Protein AF-R8MY85-F1 (afdb_monomer_lite)

Sequence (101 aa):
MKRGIFVDIPNENDNLLWKVLKPIDITSFDWRVENEESYFILPDGLGTELFSEDNKVMSGLELKKLIKDNIYYLIFADLKAYPKGEEVVDIETYEEFKESK

Structure (mmCIF, N/CA/C/O backbone):
data_AF-R8MY85-F1
#
_entry.id   AF-R8MY85-F1
#
loop_
_atom_site.group_PDB
_atom_site.id
_atom_site.type_symbol
_atom_site.label_atom_id
_atom_site.label_alt_id
_atom_site.label_comp_id
_atom_site.label_asym_id
_atom_site.label_entity_id
_atom_site.label_seq_id
_atom_site.pdbx_PDB_ins_code
_atom_site.Cartn_x
_atom_site.Cartn_y
_atom_site.Cartn_z
_atom_site.occupancy
_atom_site.B_iso_or_equiv
_atom_site.auth_seq_id
_atom_site.auth_comp_id
_atom_site.auth_asym_id
_atom_site.auth_atom_id
_atom_site.pdbx_PDB_model_num
ATOM 1 N N . MET A 1 1 ? -5.073 -14.967 18.792 1.00 58.88 1 MET A N 1
ATOM 2 C CA . MET A 1 1 ? -5.257 -14.000 17.690 1.00 58.88 1 MET A CA 1
ATOM 3 C C . MET A 1 1 ? -4.005 -14.016 16.827 1.00 58.88 1 MET A C 1
ATOM 5 O O . MET A 1 1 ? -2.919 -13.935 17.385 1.00 58.88 1 MET A O 1
ATOM 9 N N . LYS A 1 2 ? -4.136 -14.194 15.510 1.00 60.66 2 LYS A N 1
ATOM 10 C CA . LYS A 1 2 ? -3.015 -14.037 14.571 1.00 60.66 2 LYS A CA 1
ATOM 11 C C . LYS A 1 2 ? -2.989 -12.559 14.175 1.00 60.66 2 LYS A C 1
ATOM 13 O O . LYS A 1 2 ? -3.970 -12.099 13.611 1.00 60.66 2 LYS A O 1
ATOM 18 N N . ARG A 1 3 ? -1.942 -11.822 14.561 1.00 69.38 3 ARG A N 1
ATOM 19 C CA . ARG A 1 3 ? -1.846 -10.353 14.398 1.00 69.38 3 ARG A CA 1
ATOM 20 C C . ARG A 1 3 ? -1.006 -9.914 13.192 1.00 69.38 3 ARG A C 1
ATOM 22 O O . ARG A 1 3 ? -0.796 -8.730 13.000 1.00 69.38 3 ARG A O 1
ATOM 29 N N . GLY A 1 4 ? -0.508 -10.861 12.404 1.00 72.19 4 GLY A N 1
ATOM 30 C CA . GLY A 1 4 ? 0.307 -10.564 11.237 1.00 72.19 4 GLY A CA 1
ATOM 31 C C . GLY A 1 4 ? 0.654 -11.819 10.452 1.00 72.19 4 GLY A C 1
ATOM 32 O O . GLY A 1 4 ? 0.432 -12.945 10.913 1.00 72.19 4 GLY A O 1
ATOM 33 N N . ILE A 1 5 ? 1.195 -11.596 9.262 1.00 75.56 5 ILE A N 1
ATOM 34 C CA . ILE A 1 5 ? 1.777 -12.612 8.391 1.00 75.56 5 ILE A CA 1
ATOM 35 C C . ILE A 1 5 ? 3.207 -12.189 8.064 1.00 75.56 5 ILE A C 1
ATOM 37 O O . ILE A 1 5 ? 3.475 -11.009 7.866 1.00 75.56 5 ILE A O 1
ATOM 41 N N . PHE A 1 6 ? 4.118 -13.154 8.025 1.00 79.50 6 PHE A N 1
ATOM 42 C CA . PHE A 1 6 ? 5.449 -12.974 7.460 1.00 79.50 6 PHE A CA 1
ATOM 43 C C . PHE A 1 6 ? 5.525 -13.834 6.205 1.00 79.50 6 PHE A C 1
ATOM 45 O O . PHE A 1 6 ? 5.063 -14.979 6.221 1.00 79.50 6 PHE A O 1
ATOM 52 N N . VAL A 1 7 ? 6.046 -13.271 5.120 1.00 74.88 7 VAL A N 1
ATOM 53 C CA . VAL A 1 7 ? 6.103 -13.931 3.817 1.00 74.88 7 VAL A CA 1
ATOM 54 C C . VAL A 1 7 ? 7.471 -13.667 3.211 1.00 74.88 7 VAL A C 1
ATOM 56 O O . VAL A 1 7 ? 7.885 -12.514 3.118 1.00 74.88 7 VAL A O 1
ATOM 59 N N . ASP A 1 8 ? 8.146 -14.729 2.780 1.00 79.31 8 ASP A N 1
ATOM 60 C CA . ASP A 1 8 ? 9.352 -14.609 1.969 1.00 79.31 8 ASP A CA 1
ATOM 61 C C . ASP A 1 8 ? 8.964 -14.239 0.539 1.00 79.31 8 ASP A C 1
ATOM 63 O O . ASP A 1 8 ? 8.116 -14.887 -0.084 1.00 79.31 8 ASP A O 1
ATOM 67 N N . ILE A 1 9 ? 9.587 -13.188 0.020 1.00 73.56 9 ILE A N 1
ATOM 68 C CA . ILE A 1 9 ? 9.283 -12.652 -1.301 1.00 73.56 9 ILE A CA 1
ATOM 69 C C . ILE A 1 9 ? 10.451 -12.968 -2.238 1.00 73.56 9 ILE A C 1
ATOM 71 O O . ILE A 1 9 ? 11.588 -12.607 -1.925 1.00 73.56 9 ILE A O 1
ATOM 75 N N . PRO A 1 10 ? 10.211 -13.631 -3.384 1.00 73.69 10 PRO A N 1
ATOM 76 C CA . PRO A 1 10 ? 11.247 -13.805 -4.392 1.00 73.69 10 PRO A CA 1
ATOM 77 C C . PRO A 1 10 ? 11.669 -12.437 -4.945 1.00 73.69 10 PRO A C 1
ATOM 79 O O . PRO A 1 10 ? 10.825 -11.581 -5.200 1.00 73.69 10 PRO A O 1
ATOM 82 N N . ASN A 1 11 ? 12.977 -12.226 -5.118 1.00 69.50 11 ASN A N 1
ATOM 83 C CA . ASN A 1 11 ? 13.551 -10.967 -5.607 1.00 69.50 11 ASN A CA 1
ATOM 84 C C . ASN A 1 11 ? 13.337 -10.806 -7.126 1.00 69.50 11 ASN A C 1
ATOM 86 O O . ASN A 1 11 ? 14.278 -10.895 -7.915 1.00 69.50 11 ASN A O 1
ATOM 90 N N . GLU A 1 12 ? 12.078 -10.651 -7.531 1.00 76.94 12 GLU A N 1
ATOM 91 C CA . GLU A 1 12 ? 11.624 -10.528 -8.915 1.00 76.94 12 GLU A CA 1
ATOM 92 C C . GLU A 1 12 ? 10.855 -9.213 -9.116 1.00 76.94 12 GLU A C 1
ATOM 94 O O . GLU A 1 12 ? 10.197 -8.713 -8.204 1.00 76.94 12 GLU A O 1
ATOM 99 N N . ASN A 1 13 ? 10.916 -8.658 -10.332 1.00 72.06 13 ASN A N 1
ATOM 100 C CA . ASN A 1 13 ? 10.153 -7.463 -10.698 1.00 72.06 13 ASN A CA 1
ATOM 101 C C . ASN A 1 13 ? 8.677 -7.831 -10.872 1.00 72.06 13 ASN A C 1
ATOM 103 O O . ASN A 1 13 ? 8.302 -8.461 -11.862 1.00 72.06 13 ASN A O 1
ATOM 107 N N . ASP A 1 14 ? 7.844 -7.442 -9.911 1.00 82.25 14 ASP A N 1
ATOM 108 C CA . ASP A 1 14 ? 6.480 -7.947 -9.796 1.00 82.25 14 ASP A CA 1
ATOM 109 C C . ASP A 1 14 ? 5.544 -6.954 -9.082 1.00 82.25 14 ASP A C 1
ATOM 111 O O . ASP A 1 14 ? 5.977 -5.932 -8.553 1.00 82.25 14 ASP A O 1
ATOM 115 N N . ASN A 1 15 ? 4.243 -7.250 -9.047 1.00 89.44 15 ASN A N 1
ATOM 116 C CA . ASN A 1 15 ? 3.238 -6.462 -8.326 1.00 89.44 15 ASN A CA 1
ATOM 117 C C . ASN A 1 15 ? 2.977 -7.011 -6.915 1.00 89.44 15 ASN A C 1
ATOM 119 O O . ASN A 1 15 ? 1.864 -7.399 -6.548 1.00 89.44 15 ASN A O 1
ATOM 123 N N . LEU A 1 16 ? 4.034 -7.061 -6.109 1.00 89.31 16 LEU A N 1
ATOM 124 C CA . LEU A 1 16 ? 4.046 -7.719 -4.806 1.00 89.31 16 LEU A CA 1
ATOM 125 C C . LEU A 1 16 ? 2.892 -7.308 -3.873 1.00 89.31 16 LEU A C 1
ATOM 127 O O . LEU A 1 16 ? 2.217 -8.182 -3.323 1.00 89.31 16 LEU A O 1
ATOM 131 N N . LEU A 1 17 ? 2.648 -6.004 -3.691 1.00 91.81 17 LEU A N 1
ATOM 132 C CA . LEU A 1 17 ? 1.600 -5.524 -2.779 1.00 91.81 17 LEU A CA 1
ATOM 133 C C . LEU A 1 17 ? 0.227 -6.031 -3.223 1.00 91.81 17 LEU A C 1
ATOM 135 O O . LEU A 1 17 ? -0.568 -6.466 -2.393 1.00 91.81 17 LEU A O 1
ATOM 139 N N . TRP A 1 18 ? -0.035 -6.066 -4.534 1.00 93.56 18 TRP A N 1
ATOM 140 C CA . TRP A 1 18 ? -1.272 -6.635 -5.072 1.00 93.56 18 TRP A CA 1
ATOM 141 C C . TRP A 1 18 ? -1.424 -8.120 -4.726 1.00 93.56 18 TRP A C 1
ATOM 143 O O . TRP A 1 18 ? -2.521 -8.566 -4.381 1.00 93.56 18 TRP A O 1
ATOM 153 N N . LYS A 1 19 ? -0.337 -8.896 -4.782 1.00 89.81 19 LYS A N 1
ATOM 154 C CA . LYS A 1 19 ? -0.360 -10.327 -4.446 1.00 89.81 19 LYS A CA 1
ATOM 155 C C . LYS A 1 19 ? -0.603 -10.566 -2.958 1.00 89.81 19 LYS A C 1
ATOM 157 O O . LYS A 1 19 ? -1.435 -11.410 -2.625 1.00 89.81 19 LYS A O 1
ATOM 162 N N . VAL A 1 20 ? 0.075 -9.819 -2.086 1.00 89.25 20 VAL A N 1
ATOM 163 C CA . VAL A 1 20 ? -0.046 -9.954 -0.622 1.00 89.25 20 VAL A CA 1
ATOM 164 C C . VAL A 1 20 ? -1.417 -9.489 -0.130 1.00 89.25 20 VAL A C 1
ATOM 166 O O . VAL A 1 20 ? -2.036 -10.169 0.686 1.00 89.25 20 VAL A O 1
ATOM 169 N N . LEU A 1 21 ? -1.932 -8.382 -0.669 1.00 91.44 21 LEU A N 1
ATOM 170 C CA . LEU A 1 21 ? -3.222 -7.813 -0.269 1.00 91.44 21 LEU A CA 1
ATOM 171 C C . LEU A 1 21 ? -4.425 -8.482 -0.947 1.00 91.44 21 LEU A C 1
ATOM 173 O O . LEU A 1 21 ? -5.562 -8.179 -0.600 1.00 91.44 21 LEU A O 1
ATOM 177 N N . LYS A 1 22 ? -4.214 -9.423 -1.876 1.00 90.00 22 LYS A N 1
ATOM 178 C CA . LYS A 1 22 ? -5.284 -10.131 -2.602 1.00 90.00 22 LYS A CA 1
ATOM 179 C C . LYS A 1 22 ? -6.394 -10.734 -1.716 1.00 90.00 22 LYS A C 1
ATOM 181 O O . LYS A 1 22 ? -7.539 -10.738 -2.170 1.00 90.00 22 LYS A O 1
ATOM 186 N N . PRO A 1 23 ? -6.120 -11.267 -0.505 1.00 90.94 23 PRO A N 1
ATOM 187 C CA . PRO A 1 23 ? -7.165 -11.784 0.384 1.00 90.94 23 PRO A CA 1
ATOM 188 C C . PRO A 1 23 ? -8.022 -10.699 1.055 1.00 90.94 23 PRO A C 1
ATOM 190 O O . PRO A 1 23 ? -9.064 -11.024 1.620 1.00 90.94 23 PRO A O 1
ATOM 193 N N . ILE A 1 24 ? -7.585 -9.440 1.027 1.00 91.31 24 ILE A N 1
ATOM 194 C CA . ILE A 1 24 ? -8.276 -8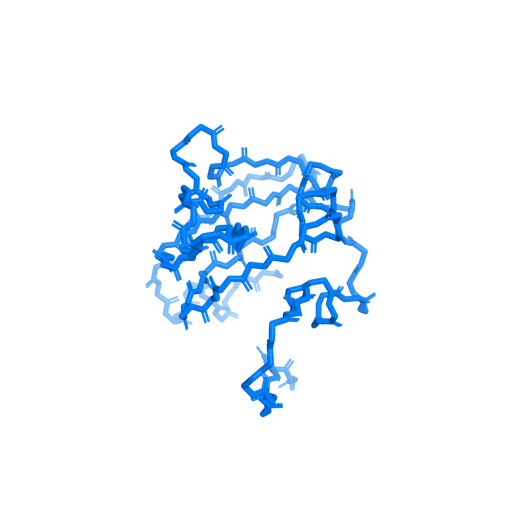.296 1.622 1.00 91.31 24 ILE A CA 1
ATOM 195 C C . ILE A 1 24 ? -9.120 -7.632 0.533 1.00 91.31 24 ILE A C 1
ATOM 197 O O . ILE A 1 24 ? -8.649 -7.389 -0.580 1.00 91.31 24 ILE A O 1
ATOM 201 N N . ASP A 1 25 ? -10.370 -7.286 0.845 1.00 94.94 25 ASP A N 1
ATOM 202 C CA . ASP A 1 25 ? -11.124 -6.383 -0.022 1.00 94.94 25 ASP A CA 1
ATOM 203 C C . ASP A 1 25 ? -10.613 -4.950 0.155 1.00 94.94 25 ASP A C 1
ATOM 205 O O . ASP A 1 25 ? -11.155 -4.161 0.925 1.00 94.94 25 ASP A O 1
ATOM 209 N N . ILE A 1 26 ? -9.555 -4.622 -0.589 1.00 95.94 26 ILE A N 1
ATOM 210 C CA . ILE A 1 26 ? -8.890 -3.311 -0.573 1.00 95.94 26 ILE A CA 1
ATOM 211 C C . ILE A 1 26 ? -9.904 -2.169 -0.720 1.00 95.94 26 ILE A C 1
ATOM 213 O O . ILE A 1 26 ? -9.743 -1.119 -0.105 1.00 95.94 26 ILE A O 1
ATOM 217 N N . THR A 1 27 ? -10.974 -2.376 -1.497 1.00 96.44 27 THR A N 1
ATOM 218 C CA . THR A 1 27 ? -11.950 -1.328 -1.829 1.00 96.44 27 THR A CA 1
ATOM 219 C C . THR A 1 27 ? -12.927 -0.997 -0.704 1.00 96.44 27 THR A C 1
ATOM 221 O O . THR A 1 27 ? -13.612 0.027 -0.790 1.00 96.44 27 THR A O 1
ATOM 224 N N . SER A 1 28 ? -12.971 -1.820 0.345 1.00 95.81 28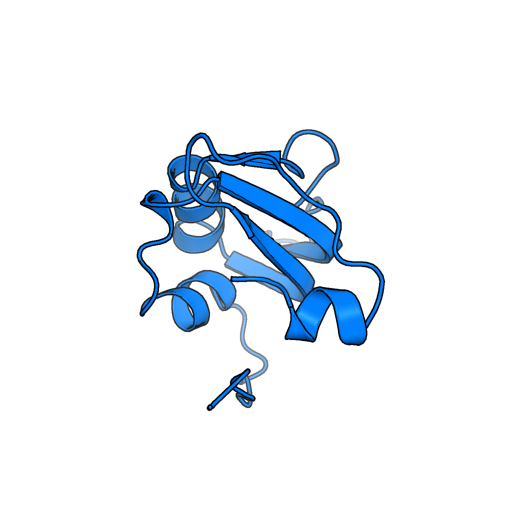 SER A N 1
ATOM 225 C CA . SER A 1 28 ? -13.781 -1.594 1.546 1.00 95.81 28 SER A CA 1
ATOM 226 C C . SER A 1 28 ? -13.165 -0.579 2.522 1.00 95.81 28 SER A C 1
ATOM 228 O O . SER A 1 28 ? -13.836 -0.184 3.471 1.00 95.81 28 SER A O 1
ATOM 230 N N . PHE A 1 29 ? -11.941 -0.107 2.265 1.00 95.12 29 PHE A N 1
ATOM 231 C CA . PHE A 1 29 ? -11.191 0.791 3.148 1.00 95.12 29 PHE A CA 1
ATOM 232 C C . PHE A 1 29 ? -10.709 2.046 2.416 1.00 95.12 29 PHE A C 1
ATOM 234 O O . PHE A 1 29 ? -10.586 2.051 1.185 1.00 95.12 29 PHE A O 1
ATOM 241 N N . ASP A 1 30 ? -10.406 3.077 3.193 1.00 93.62 30 ASP A N 1
ATOM 242 C CA . ASP A 1 30 ? -9.511 4.164 2.807 1.00 93.62 30 ASP A CA 1
ATOM 243 C C . ASP A 1 30 ? -8.119 3.870 3.376 1.00 93.62 30 ASP A C 1
ATOM 245 O O . ASP A 1 30 ? -7.980 3.201 4.401 1.00 93.62 30 ASP A O 1
ATOM 249 N N . TRP A 1 31 ? -7.077 4.300 2.676 1.00 94.00 31 TRP A N 1
ATOM 250 C CA . TRP A 1 31 ? -5.709 3.886 2.956 1.00 94.00 31 TRP A CA 1
ATOM 251 C C . TRP A 1 31 ? -4.815 5.086 3.204 1.00 94.00 31 TRP A C 1
ATOM 253 O O . TRP A 1 31 ? -4.896 6.095 2.499 1.00 94.00 31 TRP A O 1
ATOM 263 N N . ARG A 1 32 ? -3.929 4.932 4.185 1.00 92.62 32 ARG A N 1
ATOM 264 C CA . ARG A 1 32 ? -2.822 5.844 4.447 1.00 92.62 32 ARG A CA 1
ATOM 265 C C . ARG A 1 32 ? -1.513 5.088 4.286 1.00 92.62 32 ARG A C 1
ATOM 267 O O . ARG A 1 32 ? -1.380 3.971 4.785 1.00 92.62 32 ARG A O 1
ATOM 274 N N . VAL A 1 33 ? -0.574 5.704 3.585 1.00 93.50 33 VAL A N 1
ATOM 275 C CA . VAL A 1 33 ? 0.790 5.209 3.432 1.00 93.50 33 VAL A CA 1
ATOM 276 C C . VAL A 1 33 ? 1.714 6.076 4.265 1.00 93.50 33 VAL A C 1
ATOM 278 O O . VAL A 1 33 ? 1.737 7.302 4.137 1.00 93.50 33 VAL A O 1
ATOM 281 N N . GLU A 1 34 ? 2.474 5.424 5.125 1.00 89.44 34 GLU A N 1
ATOM 282 C CA . GLU A 1 34 ? 3.507 6.033 5.948 1.00 89.44 34 GLU A CA 1
ATOM 283 C C . GLU A 1 34 ? 4.806 5.258 5.776 1.00 89.44 34 GLU A C 1
ATOM 285 O O . GLU A 1 34 ? 4.786 4.154 5.235 1.00 89.44 34 GLU A O 1
ATOM 290 N N . ASN A 1 35 ? 5.920 5.853 6.224 1.00 84.75 35 ASN A N 1
ATOM 291 C CA . ASN A 1 35 ? 7.245 5.227 6.283 1.00 84.75 35 ASN A CA 1
ATOM 292 C C . ASN A 1 35 ? 7.471 4.249 5.125 1.00 84.75 35 ASN A C 1
ATOM 294 O O . ASN A 1 35 ? 7.366 3.036 5.303 1.00 84.75 35 ASN A O 1
ATOM 298 N N . GLU A 1 36 ? 7.725 4.782 3.934 1.00 92.19 36 GLU A N 1
ATOM 299 C CA . GLU A 1 36 ? 7.837 3.986 2.717 1.00 92.19 36 GLU A CA 1
ATOM 300 C C . GLU A 1 36 ? 9.100 4.343 1.935 1.00 92.19 36 GLU A C 1
ATOM 302 O O . GLU A 1 36 ? 9.597 5.466 2.021 1.00 92.19 36 GLU A O 1
ATOM 307 N N . GLU A 1 37 ? 9.607 3.365 1.193 1.00 93.31 37 GLU A N 1
ATOM 308 C CA . GLU A 1 37 ? 10.596 3.565 0.142 1.00 93.31 37 GLU A CA 1
ATOM 309 C C . GLU A 1 37 ? 10.290 2.596 -1.009 1.00 93.31 37 GLU A C 1
ATOM 311 O O . GLU A 1 37 ? 10.582 1.388 -0.957 1.00 93.31 37 GLU A O 1
ATOM 316 N N . SER A 1 38 ? 9.645 3.130 -2.045 1.00 93.06 38 SER A N 1
ATOM 317 C CA . SER A 1 38 ? 9.180 2.362 -3.194 1.00 93.06 38 SER A CA 1
ATOM 318 C C . SER A 1 38 ? 9.105 3.184 -4.477 1.00 93.06 38 SER A C 1
ATOM 320 O O . SER A 1 38 ? 8.798 4.374 -4.473 1.00 93.06 38 SER A O 1
ATOM 322 N N . TYR A 1 39 ? 9.371 2.531 -5.609 1.00 94.19 39 TYR A N 1
ATOM 323 C CA . TYR A 1 39 ? 9.547 3.195 -6.902 1.00 94.19 39 TYR A CA 1
ATOM 324 C C . TYR A 1 39 ? 8.891 2.408 -8.031 1.00 94.19 39 TYR A C 1
ATOM 326 O O . TYR A 1 39 ? 8.935 1.176 -8.051 1.00 94.19 39 TYR A O 1
ATOM 334 N N . PHE A 1 40 ? 8.344 3.106 -9.024 1.00 94.44 40 PHE A N 1
ATOM 335 C CA . PHE A 1 40 ? 7.936 2.465 -10.275 1.00 94.44 40 PHE A CA 1
ATOM 336 C C . PHE A 1 40 ? 9.140 1.841 -10.988 1.00 94.44 40 PHE A C 1
ATOM 338 O O . PHE A 1 40 ? 10.241 2.390 -10.959 1.00 94.44 40 PHE A O 1
ATOM 345 N N . ILE A 1 41 ? 8.929 0.719 -11.678 1.00 92.75 41 ILE A N 1
ATOM 346 C CA . ILE A 1 41 ? 9.939 0.158 -12.584 1.00 92.75 41 ILE A CA 1
ATOM 347 C C . ILE A 1 41 ? 9.660 0.645 -14.007 1.00 92.75 41 ILE A C 1
ATOM 349 O O . ILE A 1 41 ? 8.582 0.414 -14.557 1.00 92.75 41 ILE A O 1
ATOM 353 N N . LEU A 1 42 ? 10.653 1.301 -14.605 1.00 89.94 42 LEU A N 1
ATOM 354 C CA . LEU A 1 42 ? 10.658 1.777 -15.986 1.00 89.94 42 LEU A CA 1
ATOM 355 C C . LEU A 1 42 ? 11.645 0.954 -16.836 1.00 89.94 42 LEU A C 1
ATOM 357 O O . LEU A 1 42 ? 12.512 0.269 -16.289 1.00 89.94 42 LEU A O 1
ATOM 361 N N . PRO A 1 43 ? 11.551 1.002 -18.181 1.00 88.25 43 PRO A N 1
ATOM 362 C CA . PRO A 1 43 ? 12.465 0.263 -19.056 1.00 88.25 43 PRO A CA 1
ATOM 363 C C . PRO A 1 43 ? 13.955 0.579 -18.846 1.00 88.25 43 PRO A C 1
ATOM 365 O O . PRO A 1 43 ? 14.801 -0.265 -19.133 1.00 88.25 43 PRO A O 1
ATOM 368 N N . ASP A 1 44 ? 14.276 1.782 -18.371 1.00 90.12 44 ASP A N 1
ATOM 369 C CA . ASP A 1 44 ? 15.628 2.300 -18.153 1.00 90.12 44 ASP A CA 1
ATOM 370 C C . ASP A 1 44 ? 16.068 2.314 -16.677 1.00 90.12 44 ASP A C 1
ATOM 372 O O . ASP A 1 44 ? 17.191 2.729 -16.386 1.00 90.12 44 ASP A O 1
ATOM 376 N N . GLY A 1 45 ? 15.243 1.809 -15.749 1.00 88.81 45 GLY A N 1
ATOM 377 C CA . GLY A 1 45 ? 15.597 1.687 -14.333 1.00 88.81 45 GLY A CA 1
ATOM 378 C C . GLY A 1 45 ? 14.456 2.027 -13.375 1.00 88.81 45 GLY A C 1
ATOM 379 O O . GLY A 1 45 ? 13.293 1.724 -13.634 1.00 88.81 45 GLY A O 1
ATOM 380 N N . LEU A 1 46 ? 14.805 2.624 -12.232 1.00 91.88 46 LEU A N 1
ATOM 381 C CA . LEU A 1 46 ? 13.829 3.103 -11.254 1.00 91.88 46 LEU A CA 1
ATOM 382 C C . LEU A 1 46 ? 13.233 4.434 -11.720 1.00 91.88 46 LEU A C 1
ATOM 384 O O . LEU A 1 46 ? 13.956 5.355 -12.097 1.00 91.88 46 LEU A O 1
ATOM 388 N N . GLY A 1 47 ? 11.907 4.504 -11.694 1.00 94.00 47 GLY A N 1
ATOM 389 C CA . GLY A 1 47 ? 11.140 5.710 -11.950 1.00 94.00 47 GLY A CA 1
ATOM 390 C C . GLY A 1 47 ? 10.936 6.546 -10.691 1.00 94.00 47 GLY A C 1
ATOM 391 O O . GLY A 1 47 ? 11.725 6.517 -9.750 1.00 94.00 47 GLY A O 1
ATOM 392 N N . THR A 1 48 ? 9.845 7.307 -10.690 1.00 94.81 48 THR A N 1
ATOM 393 C CA . THR A 1 48 ? 9.425 8.096 -9.531 1.00 94.81 48 THR A CA 1
ATOM 394 C C . THR A 1 48 ? 8.935 7.204 -8.393 1.00 94.81 48 THR A C 1
ATOM 396 O O . THR A 1 48 ? 8.669 6.014 -8.583 1.00 94.81 48 THR A O 1
ATOM 399 N N . GLU A 1 49 ? 8.781 7.812 -7.221 1.00 95.56 49 GLU A N 1
ATOM 400 C CA . GLU A 1 49 ? 8.151 7.195 -6.055 1.00 95.56 49 GLU A CA 1
ATOM 401 C C . GLU A 1 49 ? 6.779 6.610 -6.423 1.00 95.56 49 GLU A C 1
ATOM 403 O O . GLU A 1 49 ? 6.009 7.220 -7.175 1.00 95.56 49 GLU A O 1
ATOM 408 N N . LEU A 1 50 ? 6.487 5.410 -5.915 1.00 95.31 50 LEU A N 1
ATOM 409 C CA . LEU A 1 50 ? 5.172 4.778 -6.060 1.00 95.31 50 LEU A CA 1
ATOM 410 C C . LEU A 1 50 ? 4.128 5.520 -5.208 1.00 95.31 50 LEU A C 1
ATOM 412 O O . LEU A 1 50 ? 2.986 5.698 -5.648 1.00 95.31 50 LEU A O 1
ATOM 416 N N . PHE A 1 51 ? 4.542 5.974 -4.018 1.00 95.38 51 PHE A N 1
ATOM 417 C CA . PHE A 1 51 ? 3.725 6.715 -3.061 1.00 95.38 51 PHE A CA 1
ATOM 418 C C . PHE A 1 51 ? 4.290 8.123 -2.796 1.00 95.38 51 PHE A C 1
ATOM 420 O O . PHE A 1 51 ? 4.979 8.360 -1.810 1.00 95.38 51 PHE A O 1
ATOM 427 N N . SER A 1 52 ? 3.977 9.078 -3.671 1.00 90.75 52 SER A N 1
ATOM 428 C CA . SER A 1 52 ? 4.309 10.488 -3.456 1.00 90.75 52 SER A CA 1
ATOM 429 C C . SER A 1 52 ? 3.398 11.148 -2.409 1.00 90.75 52 SER A C 1
ATOM 431 O O . SER A 1 52 ? 2.329 10.644 -2.069 1.00 90.75 52 SER A O 1
ATOM 433 N N . GLU A 1 53 ? 3.768 12.338 -1.926 1.00 88.06 53 GLU A N 1
ATOM 434 C CA . GLU A 1 53 ? 2.934 13.113 -0.985 1.00 88.06 53 GLU A CA 1
ATOM 435 C C . GLU A 1 53 ? 1.479 13.294 -1.459 1.00 88.06 53 GLU A C 1
ATOM 437 O O . GLU A 1 53 ? 0.552 13.253 -0.651 1.00 88.06 53 GLU A O 1
ATOM 442 N N . ASP A 1 54 ? 1.266 13.411 -2.772 1.00 87.44 54 ASP A N 1
ATOM 443 C CA . ASP A 1 54 ? -0.060 13.597 -3.372 1.00 87.44 54 ASP A CA 1
ATOM 444 C C . ASP A 1 54 ? -0.963 12.360 -3.264 1.00 87.44 54 ASP A C 1
ATOM 446 O O . ASP A 1 54 ? -2.181 12.473 -3.410 1.00 87.44 54 ASP A O 1
ATOM 450 N N . ASN A 1 55 ? -0.391 11.174 -3.039 1.00 89.25 55 ASN A N 1
ATOM 451 C CA . ASN A 1 55 ? -1.136 9.923 -2.952 1.00 89.25 55 ASN A CA 1
ATOM 452 C C . ASN A 1 55 ? -0.868 9.156 -1.643 1.00 89.25 55 ASN A C 1
ATOM 454 O O . ASN A 1 55 ? -1.220 7.990 -1.541 1.00 89.25 55 ASN A O 1
ATOM 458 N N . LYS A 1 56 ? -0.340 9.790 -0.588 1.00 90.69 56 LYS A N 1
ATOM 459 C CA . LYS A 1 56 ? -0.212 9.130 0.730 1.00 90.69 56 LYS A CA 1
ATOM 460 C C . LYS A 1 56 ? -1.544 8.842 1.415 1.00 90.69 56 LYS A C 1
ATOM 462 O O . LYS A 1 56 ? -1.592 7.990 2.296 1.00 90.69 56 LYS A O 1
ATOM 467 N N . VAL A 1 57 ? -2.622 9.516 1.019 1.00 91.88 57 VAL A N 1
ATOM 468 C CA . VAL A 1 57 ? -3.991 9.217 1.457 1.00 91.88 57 VAL A CA 1
ATOM 469 C C . VAL A 1 57 ? -4.835 8.965 0.220 1.00 91.88 57 VAL A C 1
ATOM 471 O O . VAL A 1 57 ? -4.918 9.823 -0.656 1.00 91.88 57 VAL A O 1
ATOM 474 N N . MET A 1 58 ? -5.450 7.787 0.131 1.00 93.88 58 MET A N 1
ATOM 475 C CA . MET A 1 58 ? -6.193 7.385 -1.061 1.00 93.88 58 MET A CA 1
ATOM 476 C C . MET A 1 58 ? -7.353 6.449 -0.733 1.00 93.88 58 MET A C 1
ATOM 478 O O . MET A 1 58 ? -7.324 5.688 0.236 1.00 93.88 58 MET A O 1
ATOM 482 N N . SER A 1 59 ? -8.370 6.453 -1.585 1.00 95.44 59 SER A N 1
ATOM 483 C CA . SER A 1 59 ? -9.432 5.456 -1.524 1.00 95.44 59 SER A CA 1
ATOM 484 C C . SER A 1 59 ? -8.899 4.066 -1.874 1.00 95.44 59 SER A C 1
ATOM 486 O O . SER A 1 59 ? -7.959 3.896 -2.659 1.00 95.44 59 SER A O 1
ATOM 488 N N . GLY A 1 60 ? -9.567 3.023 -1.385 1.00 96.00 60 GLY A N 1
ATOM 489 C CA . GLY A 1 60 ? -9.218 1.650 -1.747 1.00 96.00 60 GLY A CA 1
ATOM 490 C C . GLY A 1 60 ? -9.295 1.348 -3.251 1.00 96.00 60 GLY A C 1
ATOM 491 O O . GLY A 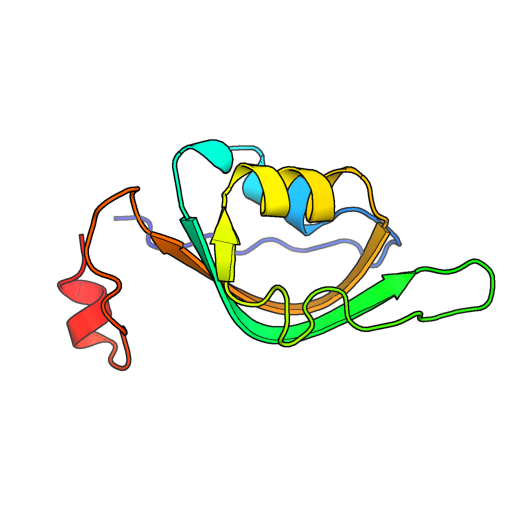1 60 ? -8.619 0.439 -3.734 1.00 96.00 60 GLY A O 1
ATOM 492 N N . LEU A 1 61 ? -10.088 2.103 -4.024 1.00 96.75 61 LEU A N 1
ATOM 493 C CA . LEU A 1 61 ? -10.126 1.963 -5.484 1.00 96.75 61 LEU A CA 1
ATOM 494 C C . LEU A 1 61 ? -8.843 2.496 -6.135 1.00 96.75 61 LEU A C 1
ATOM 496 O O . LEU A 1 61 ? -8.308 1.852 -7.041 1.00 96.75 61 LEU A O 1
ATOM 500 N N . GLU A 1 62 ? -8.354 3.642 -5.666 1.00 96.88 62 GLU A N 1
ATOM 501 C CA . GLU A 1 62 ? -7.105 4.249 -6.128 1.00 96.88 62 GLU A CA 1
ATOM 502 C C . GLU A 1 62 ? -5.915 3.354 -5.789 1.00 96.88 62 GLU A C 1
ATOM 504 O O . GLU A 1 62 ? -5.156 3.009 -6.700 1.00 96.88 62 GLU A O 1
ATOM 509 N N . LEU A 1 63 ? -5.827 2.861 -4.544 1.00 96.81 63 LEU A N 1
ATOM 510 C CA . LEU A 1 63 ? -4.760 1.939 -4.138 1.00 96.81 63 LEU A CA 1
ATOM 511 C C . LEU A 1 63 ? -4.767 0.682 -4.992 1.00 96.81 63 LEU A C 1
ATOM 513 O O . LEU A 1 63 ? -3.739 0.289 -5.538 1.00 96.81 63 LEU A O 1
ATOM 517 N N . LYS A 1 64 ? -5.941 0.063 -5.151 1.00 96.75 64 LYS A N 1
ATOM 518 C CA . LYS A 1 64 ? -6.085 -1.155 -5.946 1.00 96.75 64 LYS A CA 1
ATOM 519 C C . LYS A 1 64 ? -5.601 -0.952 -7.375 1.00 96.75 64 LYS A C 1
ATOM 521 O O . LYS A 1 64 ? -4.925 -1.833 -7.894 1.00 96.75 64 LYS A O 1
ATOM 526 N N . LYS A 1 65 ? -5.945 0.170 -8.012 1.00 96.81 65 LYS A N 1
ATOM 527 C CA . LYS A 1 65 ? -5.484 0.486 -9.369 1.00 96.81 65 LYS A CA 1
ATOM 528 C C . LYS A 1 65 ? -3.964 0.661 -9.399 1.00 96.81 65 LYS A C 1
ATOM 530 O O . LYS A 1 65 ? -3.302 0.037 -10.224 1.00 96.81 65 LYS A O 1
ATOM 535 N N . LEU A 1 66 ? -3.421 1.438 -8.461 1.00 96.06 66 LEU A N 1
ATOM 536 C CA . LEU A 1 66 ? -1.991 1.714 -8.346 1.00 96.06 66 LEU A CA 1
ATOM 537 C C . LEU A 1 66 ? -1.167 0.427 -8.220 1.00 96.06 66 LEU A C 1
ATOM 539 O O . LEU A 1 66 ? -0.256 0.206 -9.014 1.00 96.06 66 LEU A O 1
ATOM 543 N N . ILE A 1 67 ? -1.510 -0.453 -7.278 1.00 95.44 67 ILE A N 1
ATOM 544 C CA . ILE A 1 67 ? -0.684 -1.634 -6.986 1.00 95.44 67 ILE A CA 1
ATOM 545 C C . ILE A 1 67 ? -0.921 -2.802 -7.943 1.00 95.44 67 ILE A C 1
ATOM 547 O O . ILE A 1 67 ? -0.069 -3.685 -8.028 1.00 95.44 67 ILE A O 1
ATOM 551 N N . LYS A 1 68 ? -2.079 -2.855 -8.614 1.00 95.44 68 LYS A N 1
ATOM 552 C CA . LYS A 1 68 ? -2.437 -3.945 -9.534 1.00 95.44 68 LYS A CA 1
ATOM 553 C C . LYS A 1 68 ? -1.888 -3.711 -10.935 1.00 95.44 68 LYS A C 1
ATOM 555 O O . LYS A 1 68 ? -1.419 -4.664 -11.558 1.00 95.44 68 LYS A O 1
ATOM 560 N N . ASP A 1 69 ? -1.993 -2.478 -11.422 1.00 94.94 69 ASP A N 1
ATOM 561 C CA . ASP A 1 69 ? -1.746 -2.152 -12.827 1.00 94.94 69 ASP A CA 1
ATOM 562 C C . ASP A 1 69 ? -0.279 -1.766 -13.093 1.00 94.94 69 ASP A C 1
ATOM 564 O O . ASP A 1 69 ? 0.098 -1.572 -14.246 1.00 94.94 69 ASP A O 1
ATOM 568 N N . ASN A 1 70 ? 0.556 -1.690 -12.049 1.00 94.06 70 ASN A N 1
ATOM 569 C CA . ASN A 1 70 ? 1.965 -1.309 -12.141 1.00 94.06 70 ASN A CA 1
ATOM 570 C C . ASN A 1 70 ? 2.900 -2.394 -11.593 1.00 94.06 70 ASN A C 1
ATOM 572 O O . ASN A 1 70 ? 2.517 -3.204 -10.748 1.00 94.06 70 ASN A O 1
ATOM 576 N N . ILE A 1 71 ? 4.147 -2.360 -12.064 1.00 92.69 71 ILE A N 1
ATOM 577 C CA . ILE A 1 71 ? 5.283 -3.093 -11.499 1.00 92.69 71 ILE A CA 1
ATOM 578 C C . ILE A 1 71 ? 6.166 -2.071 -10.778 1.00 92.69 71 ILE A C 1
ATOM 580 O O . ILE A 1 71 ? 6.398 -0.973 -11.290 1.00 92.69 71 ILE A O 1
ATOM 584 N N . TYR A 1 72 ? 6.638 -2.422 -9.588 1.00 93.06 72 TYR A N 1
ATOM 585 C CA . TYR A 1 72 ? 7.382 -1.516 -8.719 1.00 93.06 72 TYR A CA 1
ATOM 58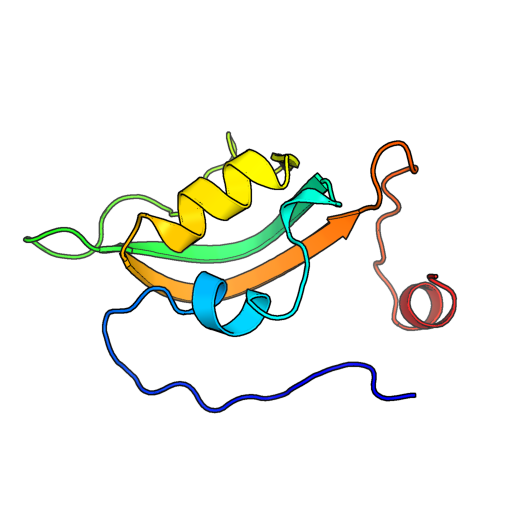6 C C . TYR A 1 72 ? 8.427 -2.272 -7.906 1.00 93.06 72 TYR A C 1
ATOM 588 O O . TYR A 1 72 ? 8.306 -3.469 -7.648 1.00 93.06 72 TYR A O 1
ATOM 596 N N . TYR A 1 73 ? 9.455 -1.541 -7.501 1.00 91.12 73 TYR A N 1
ATOM 597 C CA . TYR A 1 73 ? 10.444 -1.976 -6.534 1.00 91.12 73 TYR A CA 1
ATOM 598 C C . TYR A 1 73 ? 10.026 -1.476 -5.148 1.00 91.12 73 TYR A C 1
ATOM 600 O O . TYR A 1 73 ? 9.733 -0.292 -4.987 1.00 91.12 73 TYR A O 1
ATOM 608 N N . LEU A 1 74 ? 9.969 -2.375 -4.163 1.00 89.69 74 LEU A N 1
ATOM 609 C CA . LEU A 1 74 ? 9.526 -2.087 -2.797 1.00 89.69 74 LEU A CA 1
ATOM 610 C C . LEU A 1 74 ? 10.625 -2.494 -1.814 1.00 89.69 74 LEU A C 1
ATOM 612 O O . LEU A 1 74 ? 10.954 -3.678 -1.738 1.00 89.69 74 LEU A O 1
ATOM 616 N N . ILE A 1 75 ? 11.149 -1.539 -1.043 1.00 89.19 75 ILE A N 1
ATOM 617 C CA . ILE A 1 75 ? 12.043 -1.838 0.084 1.00 89.19 75 ILE A CA 1
ATOM 618 C C . ILE A 1 75 ? 11.200 -2.006 1.352 1.00 89.19 75 ILE A C 1
ATOM 620 O O . ILE A 1 75 ? 11.266 -3.046 2.007 1.00 89.19 75 ILE A O 1
ATOM 624 N N . PHE A 1 76 ? 10.368 -1.013 1.672 1.00 89.62 76 PHE A N 1
ATOM 625 C CA . PHE A 1 76 ? 9.415 -1.059 2.781 1.00 89.62 76 PHE A CA 1
ATOM 626 C C . PHE A 1 76 ? 8.226 -0.120 2.520 1.00 89.62 76 PHE A C 1
ATOM 628 O O . PHE A 1 76 ? 8.352 0.843 1.770 1.00 89.62 76 PHE A O 1
ATOM 635 N N . ALA A 1 77 ? 7.067 -0.414 3.115 1.00 90.81 77 ALA A N 1
ATOM 636 C CA . ALA A 1 77 ? 5.905 0.476 3.147 1.00 90.81 77 ALA A CA 1
ATOM 637 C C . ALA A 1 77 ? 5.022 0.138 4.353 1.00 90.81 77 ALA A C 1
ATOM 639 O O . ALA A 1 77 ? 4.715 -1.038 4.576 1.00 90.81 77 ALA A O 1
ATOM 640 N N . ASP A 1 78 ? 4.589 1.157 5.094 1.00 91.50 78 ASP A N 1
ATOM 641 C CA . ASP A 1 78 ? 3.560 1.028 6.122 1.00 91.50 78 ASP A CA 1
ATOM 642 C C . ASP A 1 78 ? 2.196 1.400 5.525 1.00 91.50 78 ASP A C 1
ATOM 644 O O . ASP A 1 78 ? 1.932 2.556 5.191 1.00 91.50 78 ASP A O 1
ATOM 648 N N . LEU A 1 79 ? 1.341 0.392 5.331 1.00 92.44 79 LEU A N 1
ATOM 649 C CA . LEU A 1 79 ? 0.004 0.548 4.762 1.00 92.44 79 LEU A CA 1
ATOM 650 C C . LEU A 1 79 ? -1.045 0.394 5.864 1.00 92.44 79 LEU A C 1
ATOM 652 O O . LEU A 1 79 ? -1.307 -0.716 6.337 1.00 92.44 79 LEU A O 1
ATOM 656 N N . LYS A 1 80 ? -1.700 1.500 6.214 1.00 90.31 80 LYS A N 1
ATOM 657 C CA . LYS A 1 80 ? -2.768 1.550 7.215 1.00 90.31 80 LYS A CA 1
ATOM 658 C C . LYS A 1 80 ? -4.127 1.607 6.517 1.00 90.31 80 LYS A C 1
ATOM 660 O O . LYS A 1 80 ? -4.370 2.489 5.694 1.00 90.31 80 LYS A O 1
ATOM 665 N N . ALA A 1 81 ? -5.008 0.660 6.835 1.00 91.50 81 ALA A N 1
ATOM 666 C CA . ALA A 1 81 ? -6.363 0.583 6.293 1.00 91.50 81 ALA A CA 1
ATOM 667 C C . ALA A 1 81 ? -7.381 1.083 7.323 1.00 91.50 81 ALA A C 1
ATOM 669 O O . ALA A 1 81 ? -7.411 0.592 8.450 1.00 91.50 81 ALA A O 1
ATOM 670 N N . TYR A 1 82 ? -8.244 2.006 6.912 1.00 89.50 82 TYR A N 1
ATOM 671 C CA . TYR A 1 82 ? -9.285 2.604 7.740 1.00 89.50 82 TYR A CA 1
ATOM 672 C C . TYR A 1 82 ? -10.663 2.265 7.169 1.00 89.50 82 TYR A C 1
ATOM 674 O O . TYR A 1 82 ? -10.885 2.435 5.963 1.00 89.50 82 TYR A O 1
ATOM 682 N 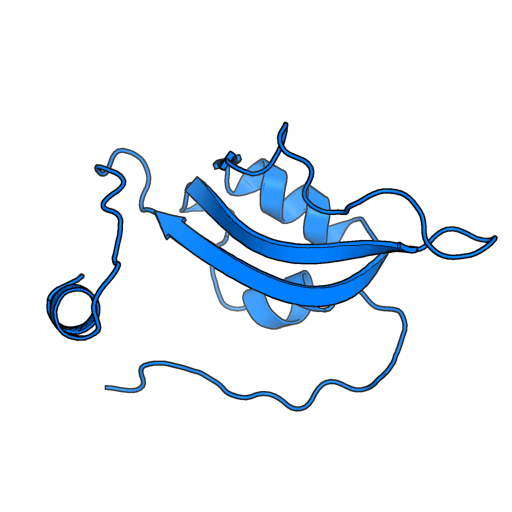N . PRO A 1 83 ? -11.605 1.758 7.983 1.00 90.06 83 PRO A N 1
ATOM 683 C CA . PRO A 1 83 ? -12.975 1.569 7.534 1.00 90.06 83 PRO A CA 1
ATOM 684 C C . PRO A 1 83 ? -13.568 2.893 7.049 1.00 90.06 83 PRO A C 1
ATOM 686 O O . PRO A 1 83 ? -13.337 3.956 7.626 1.00 90.06 83 PRO A O 1
ATOM 689 N N . LYS A 1 84 ? -14.353 2.833 5.973 1.00 88.75 84 LYS A N 1
ATOM 690 C CA . LYS A 1 84 ? -14.943 4.041 5.391 1.00 88.75 84 LYS A CA 1
ATOM 691 C C . LYS A 1 84 ? -15.850 4.752 6.388 1.00 88.75 84 LYS A C 1
ATOM 693 O O . LYS A 1 84 ? -16.783 4.153 6.920 1.00 88.75 84 LYS A O 1
ATOM 698 N N . GLY A 1 85 ? -15.622 6.052 6.551 1.00 81.50 85 GLY A N 1
ATOM 699 C CA . GLY A 1 85 ? -16.415 6.904 7.436 1.00 81.50 85 GLY A CA 1
ATOM 700 C C . GLY A 1 85 ? -16.071 6.780 8.922 1.00 81.50 85 GLY A C 1
ATOM 701 O O . GLY A 1 85 ? -16.762 7.396 9.731 1.00 81.50 85 GLY A O 1
ATOM 702 N N . GLU A 1 86 ? -15.035 6.021 9.284 1.00 80.50 86 GLU A N 1
ATOM 703 C CA . GLU A 1 86 ? -14.486 6.019 10.642 1.00 80.50 86 GLU A CA 1
ATOM 704 C C . GLU A 1 86 ? -13.394 7.085 10.805 1.00 80.50 86 GLU A C 1
ATOM 706 O O . GLU A 1 86 ? -12.764 7.516 9.837 1.00 80.50 86 GLU A O 1
ATOM 711 N N . GLU A 1 87 ? -13.191 7.543 12.043 1.00 74.56 87 GLU A N 1
ATOM 712 C CA . GLU A 1 87 ? -12.119 8.488 12.350 1.00 74.56 87 GLU A CA 1
ATOM 713 C C . GLU A 1 87 ? -10.751 7.815 12.196 1.00 74.56 87 GLU A C 1
ATOM 715 O O . GLU A 1 87 ? -10.499 6.727 12.716 1.00 74.56 87 GLU A O 1
ATOM 720 N N . VAL A 1 88 ? -9.850 8.494 11.485 1.00 72.25 88 VAL A N 1
ATOM 721 C CA . VAL A 1 88 ? -8.450 8.091 11.350 1.00 72.25 88 VAL A CA 1
ATOM 722 C C . VAL A 1 88 ? -7.754 8.377 12.677 1.00 72.25 88 VAL A C 1
ATOM 724 O O . VAL A 1 88 ? -7.439 9.526 12.983 1.00 72.25 88 VAL A O 1
ATOM 727 N N . VAL A 1 89 ? -7.529 7.333 13.471 1.00 74.00 89 VAL A N 1
ATOM 728 C CA . VAL A 1 89 ? -6.729 7.406 14.698 1.00 74.00 89 VAL A CA 1
ATOM 729 C C . VAL A 1 89 ? -5.304 6.984 14.365 1.00 74.00 89 VAL A C 1
ATOM 731 O O . VAL A 1 89 ? -5.097 5.939 13.738 1.00 74.00 89 VAL A O 1
ATOM 734 N N . ASP A 1 90 ? -4.325 7.801 14.752 1.00 73.94 90 ASP A N 1
ATOM 735 C CA . ASP A 1 90 ? -2.929 7.387 14.666 1.00 73.94 90 ASP A CA 1
ATOM 736 C C . ASP A 1 90 ? -2.612 6.430 15.815 1.00 73.94 90 ASP A C 1
ATOM 738 O O . ASP A 1 90 ? -3.000 6.663 16.959 1.00 73.94 90 ASP A O 1
ATOM 742 N N . ILE A 1 91 ? -1.958 5.322 15.482 1.00 75.88 91 ILE A N 1
ATOM 743 C CA . ILE A 1 91 ? -1.551 4.299 16.442 1.00 75.88 91 ILE A CA 1
ATOM 744 C C . ILE A 1 91 ? -0.036 4.413 16.553 1.00 75.88 91 ILE A C 1
ATOM 746 O O . ILE A 1 91 ? 0.694 3.920 15.692 1.00 75.88 91 ILE A O 1
ATOM 750 N N . GLU A 1 92 ? 0.433 5.085 17.598 1.00 80.38 92 GLU A N 1
ATOM 751 C CA . GLU A 1 92 ? 1.855 5.352 17.827 1.00 80.38 92 GLU A CA 1
ATOM 752 C C . GLU A 1 92 ? 2.474 4.334 18.789 1.00 80.38 92 GLU A C 1
ATOM 754 O O . GLU A 1 92 ? 3.684 4.087 18.761 1.00 80.38 92 GLU A O 1
ATOM 759 N N . THR A 1 93 ? 1.657 3.716 19.646 1.00 82.25 93 THR A N 1
ATOM 760 C CA . THR A 1 93 ? 2.139 2.792 20.675 1.00 82.25 93 THR A CA 1
ATOM 761 C C . THR A 1 93 ? 1.631 1.366 20.495 1.00 82.25 93 THR A C 1
ATOM 763 O O . THR A 1 93 ? 0.567 1.089 19.944 1.00 82.25 93 THR A O 1
ATOM 766 N N . TYR A 1 94 ? 2.395 0.415 21.038 1.00 78.19 94 TYR A N 1
ATOM 767 C CA . TYR A 1 94 ? 1.977 -0.986 21.078 1.00 78.19 94 TYR A CA 1
ATOM 768 C C . TYR A 1 94 ? 0.693 -1.205 21.895 1.00 78.19 94 TYR A C 1
ATOM 770 O O . TYR A 1 94 ? -0.059 -2.138 21.614 1.00 78.19 94 TYR A O 1
ATOM 778 N N . GLU A 1 95 ? 0.440 -0.374 22.909 1.00 83.62 95 GLU A N 1
ATOM 779 C CA . GLU A 1 95 ? -0.783 -0.482 23.706 1.00 83.62 95 GLU A CA 1
ATOM 780 C C . GLU A 1 95 ? -1.997 0.048 22.935 1.00 83.62 95 GLU A C 1
ATOM 782 O O . GLU A 1 95 ? -3.001 -0.656 22.866 1.00 83.62 95 GLU A O 1
ATOM 787 N N . GLU A 1 96 ? -1.871 1.175 22.227 1.00 82.00 96 GLU A N 1
ATOM 788 C CA . GLU A 1 96 ? -2.905 1.645 21.288 1.00 82.00 96 GLU A CA 1
ATOM 789 C C . GLU A 1 96 ? -3.200 0.596 20.210 1.00 82.00 96 GLU A C 1
ATOM 7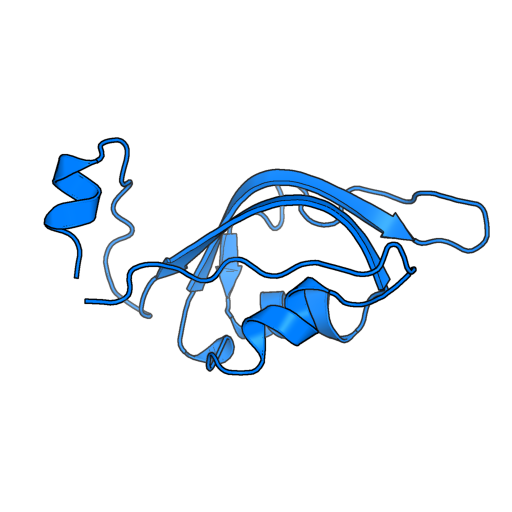91 O O . GLU A 1 96 ? -4.358 0.312 19.916 1.00 82.00 96 GLU A O 1
ATOM 796 N N . PHE A 1 97 ? -2.167 -0.072 19.685 1.00 77.81 97 PHE A N 1
ATOM 797 C CA . PHE A 1 97 ? -2.337 -1.171 18.732 1.00 77.81 97 PHE A CA 1
ATOM 798 C C . PHE A 1 97 ? -3.048 -2.393 19.334 1.00 77.81 97 PHE A C 1
ATOM 800 O O . PHE A 1 97 ? -3.700 -3.161 18.630 1.00 77.81 97 PHE A O 1
ATOM 807 N N . LYS A 1 98 ? -2.906 -2.640 20.639 1.00 79.00 98 LYS A N 1
ATOM 808 C CA . LYS A 1 98 ? -3.615 -3.739 21.310 1.00 79.00 98 LYS A CA 1
ATOM 809 C C . LYS A 1 98 ? -5.080 -3.419 21.570 1.00 79.00 98 LYS A C 1
ATOM 811 O O . LYS A 1 98 ? -5.863 -4.366 21.676 1.00 79.00 98 LYS A O 1
ATOM 816 N N . GLU A 1 99 ? -5.408 -2.144 21.725 1.00 82.38 99 GLU A N 1
ATOM 817 C CA . GLU A 1 99 ? -6.756 -1.645 21.999 1.00 82.38 99 GLU A CA 1
ATOM 818 C C . GLU A 1 99 ? -7.520 -1.249 20.727 1.00 82.38 99 GLU A C 1
ATOM 820 O O . GLU A 1 99 ? -8.744 -1.097 20.778 1.00 82.38 99 GLU A O 1
ATOM 825 N N . SER A 1 100 ? -6.829 -1.132 19.588 1.00 73.12 100 SER A N 1
ATOM 826 C CA . SER A 1 100 ? -7.451 -0.881 18.292 1.00 73.12 100 SER A CA 1
ATOM 827 C C . SER A 1 100 ? -8.338 -2.051 17.844 1.00 73.12 100 SER A C 1
ATOM 829 O O . SER A 1 100 ? -8.134 -3.211 18.221 1.00 73.12 100 SER A O 1
ATOM 831 N N . LYS A 1 101 ? -9.390 -1.714 17.091 1.00 62.22 101 LYS A N 1
ATOM 832 C CA . LYS A 1 101 ? -10.407 -2.657 16.610 1.00 62.22 101 LYS A CA 1
ATOM 833 C C . LYS A 1 101 ? -10.040 -3.279 15.272 1.00 62.22 101 LYS A C 1
ATOM 835 O O . LYS A 1 101 ? -9.492 -2.551 14.421 1.00 62.22 101 LYS A O 1
#

Organism: Bacillus cereus (strain VD146) (NCBI:txid1053236)

Foldseek 3Di:
DPPDDDDDDPPDFDLVVCVVCVVPPLQQWKKAKDDFDKFFADPVGTHDHLADPVRRTGHSVVVNCSSPVTTMDTPDIDMDTHGPPDDDDDDPDPVSVVVPD

Secondary structure (DSSP, 8-state):
----------SSSB-HHHHHHTTS-GGGEEEEEEEEEEEEEETTEEEEESS-GGGSEEEHHHHHHHHHH--EEEEEEEEEEEETTS------SHHHHHH--

pLDDT: mean 87.15, std 8.95, range [58.88, 96.88]

InterPro domains:
  IPR020216 Uncharacterised protein family, YncE [PF10903] (2-101)

Radius of gyration: 14.41 Å; chains: 1; bounding box: 32×28×43 Å